Protein AF-A0A9E1KKZ5-F1 (afdb_monomer)

Secondary structure (DSSP, 8-state):
-EE---HHHHHHHHHHHHHHHHHHHHTTSHHHHHHHHHHHHSHHHHHHHHHHHHHHHHHHHHT-EEEEEPPPPTT---S---EEEEEEEHHHHHTTSGGG-----BPPTT-SS-B----PPPTT---

Radius of gyration: 24.32 Å; Cα contacts (8 Å, |Δi|>4): 104; chains: 1; bounding box: 56×44×64 Å

Mean predicted aligned error: 11.89 Å

Foldseek 3Di:
DAWDQDPVLVVLVVVVVVVVVVVVVQVVDPVSVVVVVVLCVDPVSVVVVVVVVVVSVLSNQQSGKDWDWDDDPPPDPDPDTHTDPDIGGNSCVVVVNPVVPDDQFPDDVPRPDTDHDDDDADPVRHD

Structure (mmCIF, N/CA/C/O backbone):
data_AF-A0A9E1KKZ5-F1
#
_entry.id   AF-A0A9E1KKZ5-F1
#
loop_
_atom_site.group_PDB
_atom_site.id
_atom_site.type_symbol
_atom_site.label_atom_id
_atom_site.label_alt_id
_atom_site.label_comp_id
_atom_site.label_asym_id
_atom_site.label_entity_id
_atom_site.label_seq_id
_atom_site.pdbx_PDB_ins_code
_atom_site.Cartn_x
_atom_site.Cartn_y
_atom_site.Cartn_z
_atom_site.occupancy
_atom_site.B_iso_or_equiv
_atom_site.auth_seq_id
_atom_site.auth_comp_id
_atom_site.auth_asym_id
_atom_site.auth_atom_id
_atom_site.pdbx_PDB_model_num
ATOM 1 N N . MET A 1 1 ? 1.881 -7.639 -19.833 1.00 75.19 1 MET A N 1
ATOM 2 C CA . MET A 1 1 ? 2.427 -7.307 -18.494 1.00 75.19 1 MET A CA 1
ATOM 3 C C . MET A 1 1 ? 2.748 -8.603 -17.771 1.00 75.19 1 MET A C 1
ATOM 5 O O . MET A 1 1 ? 1.965 -9.537 -17.897 1.00 75.19 1 MET A O 1
ATOM 9 N N . LYS A 1 2 ? 3.877 -8.686 -17.065 1.00 77.81 2 LYS A N 1
ATOM 10 C CA . LYS A 1 2 ? 4.255 -9.864 -16.267 1.00 77.81 2 LYS A CA 1
ATOM 11 C C . LYS A 1 2 ? 4.274 -9.475 -14.787 1.00 77.81 2 LYS A C 1
ATOM 13 O O . LYS A 1 2 ? 5.111 -8.641 -14.438 1.00 77.81 2 LYS A O 1
ATOM 18 N N . PRO A 1 3 ? 3.378 -10.007 -13.936 1.00 80.44 3 PRO A N 1
ATOM 19 C CA . PRO A 1 3 ? 3.425 -9.723 -12.507 1.00 80.44 3 PRO A CA 1
ATOM 20 C C . PRO A 1 3 ? 4.736 -10.257 -11.927 1.00 80.44 3 PRO A C 1
ATOM 22 O O . PRO A 1 3 ? 5.196 -11.343 -12.295 1.00 80.44 3 PRO A O 1
ATOM 25 N N . VAL A 1 4 ? 5.353 -9.475 -11.049 1.00 82.75 4 VAL A N 1
ATOM 26 C CA . VAL A 1 4 ? 6.574 -9.846 -10.335 1.00 82.75 4 VAL A CA 1
ATOM 27 C C . VAL A 1 4 ? 6.262 -9.733 -8.858 1.00 82.75 4 VAL A C 1
ATOM 29 O O . VAL A 1 4 ? 6.039 -8.641 -8.365 1.00 82.75 4 VAL A O 1
ATOM 32 N N . LEU A 1 5 ? 6.237 -10.859 -8.157 1.00 79.81 5 LEU A N 1
ATOM 33 C CA . LEU A 1 5 ? 6.139 -10.863 -6.702 1.00 79.81 5 LEU A CA 1
ATOM 34 C C . LEU A 1 5 ? 7.548 -10.767 -6.127 1.00 79.81 5 LEU A C 1
ATOM 36 O O . LEU A 1 5 ? 8.343 -11.699 -6.288 1.00 79.81 5 LEU A O 1
ATOM 40 N N . LEU A 1 6 ? 7.865 -9.648 -5.478 1.00 85.12 6 LEU A N 1
ATOM 41 C CA . LEU A 1 6 ? 9.069 -9.554 -4.662 1.00 85.12 6 LEU A CA 1
ATOM 42 C C . LEU A 1 6 ? 8.807 -10.225 -3.309 1.00 85.12 6 LEU A C 1
ATOM 44 O O . LEU A 1 6 ? 7.678 -10.291 -2.820 1.00 85.12 6 LEU A O 1
ATOM 48 N N . TRP A 1 7 ? 9.868 -10.717 -2.671 1.00 85.38 7 TRP A N 1
ATOM 49 C CA . TRP A 1 7 ? 9.761 -11.310 -1.335 1.00 85.38 7 TRP A CA 1
ATOM 50 C C . TRP A 1 7 ? 9.248 -10.311 -0.291 1.00 85.38 7 TRP A C 1
ATOM 52 O O . TRP A 1 7 ? 8.494 -10.699 0.598 1.00 85.38 7 TRP A O 1
ATOM 62 N N . SER A 1 8 ? 9.612 -9.031 -0.421 1.00 84.75 8 SER A N 1
ATOM 63 C CA . SER A 1 8 ? 9.080 -7.941 0.406 1.00 84.75 8 SER A CA 1
ATOM 64 C C . SER A 1 8 ? 7.557 -7.867 0.337 1.00 84.75 8 SER A C 1
ATOM 66 O O . SER A 1 8 ? 6.894 -7.782 1.369 1.00 84.75 8 SER A O 1
ATOM 68 N N . ASP A 1 9 ? 7.006 -7.975 -0.871 1.00 87.69 9 ASP A N 1
ATOM 69 C CA . ASP A 1 9 ? 5.573 -7.851 -1.125 1.00 87.69 9 ASP A CA 1
ATOM 70 C C . ASP A 1 9 ? 4.834 -9.030 -0.489 1.00 87.69 9 ASP A C 1
ATOM 72 O O . ASP A 1 9 ? 3.851 -8.852 0.230 1.00 87.69 9 ASP A O 1
ATOM 76 N N . ALA A 1 10 ? 5.359 -10.246 -0.680 1.00 87.50 10 ALA A N 1
ATOM 77 C CA . ALA A 1 10 ? 4.789 -11.463 -0.108 1.00 87.50 10 ALA A CA 1
ATOM 78 C C . ALA A 1 10 ? 4.687 -11.399 1.427 1.00 87.50 10 ALA A C 1
ATOM 80 O O . ALA A 1 10 ? 3.685 -11.841 1.992 1.00 87.50 10 ALA A O 1
ATOM 81 N N . LEU A 1 11 ? 5.682 -10.813 2.103 1.00 89.75 11 LEU A N 1
ATOM 82 C CA . LEU A 1 11 ? 5.662 -10.623 3.557 1.00 89.75 11 LEU A CA 1
ATOM 83 C C . LEU A 1 11 ? 4.569 -9.641 3.999 1.00 89.75 11 LEU A C 1
ATOM 85 O O . LEU A 1 11 ? 3.888 -9.901 4.992 1.00 89.75 11 LEU A O 1
ATOM 89 N N . ILE A 1 12 ? 4.358 -8.550 3.257 1.00 89.88 12 ILE A N 1
ATOM 90 C CA . ILE A 1 12 ? 3.292 -7.577 3.549 1.00 89.88 12 ILE A CA 1
ATOM 91 C C . ILE A 1 12 ? 1.917 -8.227 3.365 1.00 89.88 12 ILE A C 1
ATOM 93 O O . ILE A 1 12 ? 1.066 -8.131 4.253 1.00 89.88 12 ILE A O 1
ATOM 97 N N . PHE A 1 13 ? 1.704 -8.946 2.260 1.00 90.25 13 PHE A N 1
ATOM 98 C CA . PHE A 1 13 ? 0.453 -9.673 2.032 1.00 90.25 13 PHE A CA 1
ATOM 99 C C . PHE A 1 13 ? 0.209 -10.742 3.103 1.00 90.25 13 PHE A C 1
ATOM 101 O O . PHE A 1 13 ? -0.912 -10.858 3.604 1.00 90.25 13 PHE A O 1
ATOM 108 N N . MET A 1 14 ? 1.248 -11.482 3.504 1.00 93.31 14 MET A N 1
ATOM 109 C CA . MET A 1 14 ? 1.160 -12.453 4.597 1.00 93.31 14 MET A CA 1
ATOM 110 C C . MET A 1 14 ? 0.772 -11.777 5.916 1.00 93.31 14 MET A C 1
ATOM 112 O O . MET A 1 14 ? -0.111 -12.277 6.611 1.00 93.31 14 MET A O 1
ATOM 116 N N . LEU A 1 15 ? 1.388 -10.641 6.257 1.00 92.12 15 LEU A N 1
ATOM 117 C CA . LEU A 1 15 ? 1.071 -9.887 7.470 1.00 92.12 15 LEU A CA 1
ATOM 118 C C . LEU A 1 15 ? -0.396 -9.445 7.478 1.00 92.12 15 LEU A C 1
ATOM 120 O O . LEU A 1 15 ? -1.101 -9.667 8.462 1.00 92.12 15 LEU A O 1
ATOM 124 N N . VAL A 1 16 ? -0.876 -8.864 6.377 1.00 93.56 16 VAL A N 1
ATOM 125 C CA . VAL A 1 16 ? -2.273 -8.424 6.258 1.00 93.56 16 VAL A CA 1
ATOM 126 C C . VAL A 1 16 ? -3.231 -9.611 6.360 1.00 93.56 16 VAL A C 1
ATOM 128 O O . VAL A 1 16 ? -4.214 -9.538 7.098 1.00 93.56 16 VAL A O 1
ATOM 131 N N . LEU A 1 17 ? -2.928 -10.729 5.698 1.00 95.31 17 LEU A N 1
ATOM 132 C CA . LEU A 1 17 ? -3.727 -11.950 5.799 1.00 95.31 17 LEU A CA 1
ATOM 133 C C . LEU A 1 17 ? -3.764 -12.486 7.238 1.00 95.31 17 LEU A C 1
ATOM 135 O O . LEU A 1 17 ? -4.835 -12.828 7.740 1.00 95.31 17 LEU A O 1
ATOM 139 N N . ALA A 1 18 ? -2.618 -12.519 7.920 1.00 94.81 18 ALA A N 1
ATOM 140 C CA . ALA A 1 18 ? -2.522 -12.948 9.310 1.00 94.81 18 ALA A CA 1
ATOM 141 C C . ALA A 1 18 ? -3.351 -12.048 10.237 1.00 94.81 18 ALA A C 1
ATOM 143 O O . ALA A 1 18 ? -4.070 -12.562 11.096 1.00 94.81 18 ALA A O 1
ATOM 144 N N . LEU A 1 19 ? -3.323 -10.727 10.027 1.00 92.12 19 LEU A N 1
ATOM 145 C CA . LEU A 1 19 ? -4.165 -9.781 10.761 1.00 92.12 19 LEU A CA 1
ATOM 146 C C . LEU A 1 19 ? -5.654 -10.046 10.510 1.00 92.12 19 LEU A C 1
ATOM 148 O O . LEU A 1 19 ? -6.420 -10.131 11.468 1.00 92.12 19 LEU A O 1
ATOM 152 N N . ILE A 1 20 ? -6.072 -10.242 9.256 1.00 93.19 20 ILE A N 1
ATOM 153 C CA . ILE A 1 20 ? -7.472 -10.552 8.919 1.00 93.19 20 ILE A CA 1
ATOM 154 C C . ILE A 1 20 ? -7.930 -11.828 9.632 1.00 93.19 20 ILE A C 1
ATOM 156 O O . ILE A 1 20 ? -8.983 -11.827 10.270 1.00 93.19 20 ILE A O 1
ATOM 160 N N . VAL A 1 21 ? -7.137 -12.902 9.572 1.00 94.12 21 VAL A N 1
ATOM 161 C CA . VAL A 1 21 ? -7.448 -14.172 10.249 1.00 94.12 21 VAL A CA 1
ATOM 162 C C . VAL A 1 21 ? -7.498 -13.990 11.766 1.00 94.12 21 VAL A C 1
ATOM 164 O O . VAL A 1 21 ? -8.403 -14.512 12.419 1.00 94.12 21 VAL A O 1
ATOM 167 N N . PHE A 1 22 ? -6.563 -13.228 12.333 1.00 89.12 22 PHE A N 1
ATOM 168 C CA . PHE A 1 22 ? -6.534 -12.921 13.758 1.00 89.12 22 PHE A CA 1
ATOM 169 C C . PHE A 1 22 ? -7.817 -12.207 14.201 1.00 89.12 22 PHE A C 1
ATOM 171 O O . PHE A 1 22 ? -8.489 -12.678 15.119 1.00 89.12 22 PHE A O 1
ATOM 178 N N . PHE A 1 23 ? -8.225 -11.143 13.503 1.00 86.31 23 PHE A N 1
ATOM 179 C CA . PHE A 1 23 ? -9.473 -10.427 13.791 1.00 86.31 23 PHE A CA 1
ATOM 180 C C . PHE A 1 23 ? -10.721 -11.288 13.555 1.00 86.31 23 PHE A C 1
ATOM 182 O O . PHE A 1 23 ? -11.682 -11.205 14.322 1.00 86.31 23 PHE A O 1
ATOM 189 N N . TYR A 1 24 ? -10.702 -12.150 12.536 1.00 89.31 24 TYR A N 1
ATOM 190 C CA . TYR A 1 24 ? -11.783 -13.093 12.245 1.00 89.31 24 TYR A CA 1
ATOM 191 C C . TYR A 1 24 ? -11.973 -14.139 13.350 1.00 89.31 24 TYR A C 1
ATOM 193 O O . TYR A 1 24 ? -13.099 -14.569 13.591 1.00 89.31 24 TYR A O 1
ATOM 201 N N . LYS A 1 25 ? -10.900 -14.544 14.033 1.00 88.25 25 LYS A N 1
ATOM 202 C CA . LYS A 1 25 ? -11.006 -15.400 15.220 1.00 88.25 25 LYS A CA 1
ATOM 203 C C . LYS A 1 25 ? -11.435 -14.608 16.452 1.00 88.25 25 LYS A C 1
ATOM 205 O O . LYS A 1 25 ? -12.270 -15.067 17.220 1.00 88.25 25 LYS A O 1
ATOM 210 N N . LEU A 1 26 ? -10.920 -13.389 16.618 1.00 83.81 26 LEU A N 1
ATOM 211 C CA . LEU A 1 26 ? -11.215 -12.552 17.785 1.00 83.81 26 LEU A CA 1
ATOM 212 C C . LEU A 1 26 ? -12.699 -12.176 17.912 1.00 83.81 26 LEU A C 1
ATOM 214 O O . LEU A 1 26 ? -13.189 -12.002 19.024 1.00 83.81 26 LEU A O 1
ATOM 218 N N . ARG A 1 27 ? -13.414 -12.063 16.787 1.00 81.31 27 ARG A N 1
ATOM 219 C CA . ARG A 1 27 ? -14.858 -11.758 16.750 1.00 81.31 27 ARG A CA 1
ATOM 220 C C . ARG A 1 27 ? -15.765 -12.888 17.255 1.00 81.31 27 ARG A C 1
ATOM 222 O O . ARG A 1 27 ? -16.945 -12.625 17.463 1.00 81.31 27 ARG A O 1
ATOM 229 N N . GLU A 1 28 ? -15.263 -14.114 17.410 1.00 84.06 28 GLU A N 1
ATOM 230 C CA . GLU A 1 28 ? -16.051 -15.231 17.958 1.00 84.06 28 GLU A CA 1
ATOM 231 C C . GLU A 1 28 ? -16.244 -15.101 19.478 1.00 84.06 28 GLU A C 1
ATOM 233 O O . GLU A 1 28 ? -17.211 -15.627 20.023 1.00 84.06 28 GLU A O 1
ATOM 238 N N . ASP A 1 29 ? -15.369 -14.350 20.156 1.00 85.62 29 ASP A N 1
ATOM 239 C CA . ASP A 1 29 ? -15.440 -14.118 21.596 1.00 85.62 29 ASP A CA 1
ATOM 240 C C . ASP A 1 29 ? -16.341 -12.9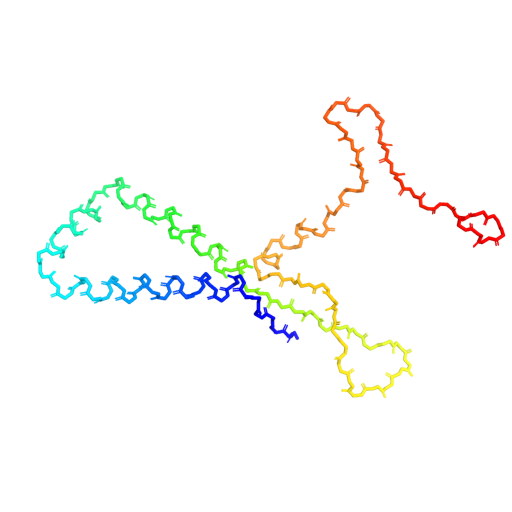02 21.925 1.00 85.62 29 ASP A C 1
ATOM 242 O O . ASP A 1 29 ? -16.026 -11.765 21.535 1.00 85.62 29 ASP A O 1
ATOM 246 N N . PRO A 1 30 ? -17.455 -13.095 22.661 1.00 82.88 30 PRO A N 1
ATOM 247 C CA . PRO A 1 30 ? -18.386 -12.022 23.001 1.00 82.88 30 PRO A CA 1
ATOM 248 C C . PRO A 1 30 ? -17.754 -10.908 23.853 1.00 82.88 30 PRO A C 1
ATOM 250 O O . PRO A 1 30 ? -18.113 -9.743 23.667 1.00 82.88 30 PRO A O 1
ATOM 253 N N . LEU A 1 31 ? -16.779 -11.217 24.719 1.00 81.94 3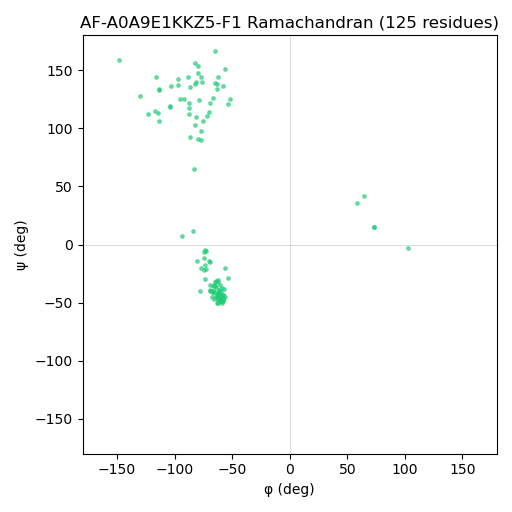1 LEU A N 1
ATOM 254 C CA . LEU A 1 31 ? -16.108 -10.211 25.554 1.00 81.94 31 LEU A CA 1
ATOM 255 C C . LEU A 1 31 ? -15.224 -9.284 24.709 1.00 81.94 31 LEU A C 1
ATOM 257 O O . LEU A 1 31 ? -15.174 -8.069 24.921 1.00 81.94 31 LEU A O 1
ATOM 261 N N . ASN A 1 32 ? -14.533 -9.850 23.719 1.00 81.56 32 ASN A N 1
ATOM 262 C CA . ASN A 1 32 ? -13.715 -9.067 22.799 1.00 81.56 32 ASN A CA 1
ATOM 263 C C . ASN A 1 32 ? -14.595 -8.186 21.916 1.00 81.56 32 ASN A C 1
ATOM 265 O O . ASN A 1 32 ? -14.270 -7.018 21.700 1.00 81.56 32 ASN A O 1
ATOM 269 N N . ARG A 1 33 ? -15.738 -8.701 21.457 1.00 81.56 33 ARG A N 1
ATOM 270 C CA . ARG A 1 33 ? -16.675 -7.925 20.642 1.00 81.56 33 ARG A CA 1
ATOM 271 C C . ARG A 1 33 ? -17.154 -6.656 21.349 1.00 81.56 33 ARG A C 1
ATOM 273 O O . ARG A 1 33 ? -17.166 -5.607 20.710 1.00 81.56 33 ARG A O 1
ATOM 280 N N . GLU A 1 34 ? -17.497 -6.715 22.635 1.00 83.19 34 GLU A N 1
ATOM 281 C CA . GLU A 1 34 ? -17.898 -5.519 23.396 1.00 83.19 34 GLU A CA 1
ATOM 282 C C . GLU A 1 34 ? -16.772 -4.481 23.493 1.00 83.19 34 GLU A C 1
ATOM 284 O O . GLU A 1 34 ? -16.999 -3.292 23.259 1.00 83.19 34 GLU A O 1
ATOM 289 N N . ARG A 1 35 ? -15.537 -4.921 23.763 1.00 83.75 35 ARG A N 1
ATOM 290 C CA . ARG A 1 35 ? -14.366 -4.029 23.841 1.00 83.75 35 ARG A CA 1
ATOM 291 C C . ARG A 1 35 ? -14.064 -3.357 22.502 1.00 83.75 35 ARG A C 1
ATOM 293 O O . ARG A 1 35 ? -13.846 -2.150 22.449 1.00 83.75 35 ARG A O 1
ATOM 300 N N . TRP A 1 36 ? -14.088 -4.115 21.409 1.00 81.94 36 TRP A N 1
ATOM 301 C CA . TRP A 1 36 ? -13.864 -3.569 20.069 1.00 81.94 36 TRP A CA 1
ATOM 302 C C . TRP A 1 36 ? -15.018 -2.674 19.611 1.00 81.94 36 TRP A C 1
ATOM 304 O O . TRP A 1 36 ?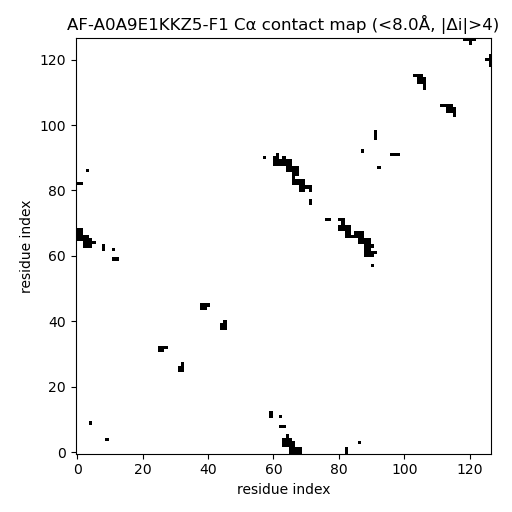 -14.770 -1.645 18.983 1.00 81.94 36 TRP A O 1
ATOM 314 N N . ALA A 1 37 ? -16.263 -2.992 19.981 1.00 82.69 37 ALA A N 1
ATOM 315 C CA . ALA A 1 37 ? -17.407 -2.124 19.716 1.00 82.69 37 ALA A CA 1
ATOM 316 C C . ALA A 1 37 ? -17.230 -0.741 20.361 1.00 82.69 37 ALA A C 1
ATOM 318 O O .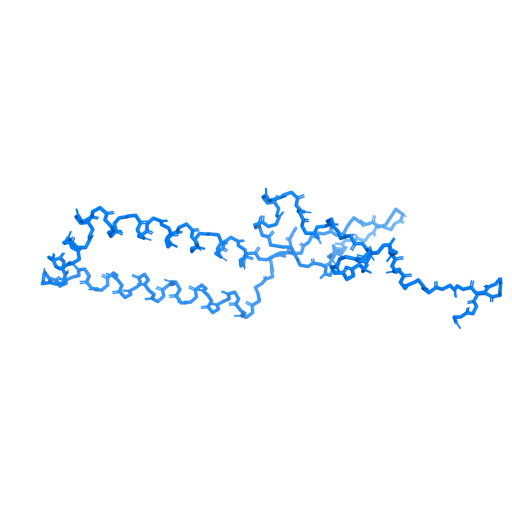 ALA A 1 37 ? -17.541 0.260 19.723 1.00 82.69 37 ALA A O 1
ATOM 319 N N . GLN A 1 38 ? -16.653 -0.657 21.564 1.00 81.81 38 GLN A N 1
ATOM 320 C CA . GLN A 1 38 ? -16.321 0.629 22.187 1.00 81.81 38 GLN A CA 1
ATOM 321 C C . GLN A 1 38 ? -15.273 1.409 21.377 1.00 81.81 38 GLN A C 1
ATOM 323 O O . GLN A 1 38 ? -15.463 2.602 21.127 1.00 81.81 38 GLN A O 1
ATOM 328 N N . VAL A 1 39 ? -14.216 0.747 20.892 1.00 82.06 39 VAL A N 1
ATOM 329 C CA . VAL A 1 39 ? -13.178 1.384 20.057 1.00 82.06 39 VAL A CA 1
ATOM 330 C C . VAL A 1 39 ? -13.782 1.964 18.775 1.00 82.06 39 VAL A C 1
ATOM 332 O O . VAL A 1 39 ? -13.572 3.145 18.484 1.00 82.06 39 VAL A O 1
ATOM 335 N N . PHE A 1 40 ? -14.594 1.176 18.062 1.00 83.75 40 PHE A N 1
ATOM 336 C CA . PHE A 1 40 ? -15.283 1.616 16.842 1.00 83.75 40 PHE A CA 1
ATOM 337 C C . PHE A 1 40 ? -16.458 2.576 17.101 1.00 83.75 40 PHE A C 1
ATOM 339 O O . PHE A 1 40 ? -16.878 3.283 16.191 1.00 83.75 40 PHE A O 1
ATOM 346 N N . SER A 1 41 ? -16.978 2.658 18.329 1.00 86.31 41 SER A N 1
ATOM 347 C CA . SER A 1 41 ? -17.999 3.653 18.700 1.00 86.31 41 SER A CA 1
ATOM 348 C C . SER A 1 41 ? -17.416 5.051 18.923 1.00 86.31 41 SER A C 1
ATOM 350 O O . SER A 1 41 ? -18.134 6.051 18.872 1.00 86.31 41 SER A O 1
ATOM 352 N N . SER A 1 42 ? -16.105 5.141 19.167 1.00 91.88 42 SER A N 1
ATOM 353 C CA . SER A 1 42 ? -15.430 6.410 19.413 1.00 91.88 42 SER A CA 1
ATOM 354 C C . SER A 1 42 ? -15.079 7.128 18.104 1.00 91.88 42 SER A C 1
ATOM 356 O O . SER A 1 42 ? -14.571 6.528 17.155 1.00 91.88 42 SER A O 1
ATOM 358 N N . ARG A 1 43 ? -15.280 8.454 18.064 1.00 91.69 43 ARG A N 1
ATOM 359 C CA . ARG A 1 43 ? -14.880 9.279 16.907 1.00 91.69 43 ARG A CA 1
ATOM 360 C C . ARG A 1 43 ? -13.382 9.167 16.623 1.00 91.69 43 ARG A C 1
ATOM 362 O O . ARG A 1 43 ? -12.992 9.029 15.471 1.00 91.69 43 ARG A O 1
ATOM 369 N N . LEU A 1 44 ? -12.556 9.202 17.672 1.00 93.12 44 LEU A N 1
ATOM 370 C CA . LEU A 1 44 ? -11.102 9.111 17.542 1.00 93.12 44 LEU A CA 1
ATOM 371 C C . LEU A 1 44 ? -10.671 7.759 16.956 1.00 93.12 44 LEU A C 1
ATOM 373 O O . LEU A 1 44 ? -9.849 7.732 16.043 1.00 93.12 44 LEU A O 1
ATOM 377 N N . GLY A 1 45 ? -11.265 6.658 17.430 1.00 90.69 45 GLY A N 1
ATOM 378 C CA . GLY A 1 45 ? -10.994 5.317 16.914 1.00 90.69 45 GLY A CA 1
ATOM 379 C C . GLY A 1 45 ? -11.355 5.183 15.437 1.00 90.69 45 GLY A C 1
ATOM 380 O O . GLY A 1 45 ? -10.548 4.681 14.660 1.00 90.69 45 GLY A O 1
ATOM 381 N N . MET A 1 46 ? -12.508 5.715 15.023 1.00 93.69 46 MET A N 1
ATOM 382 C CA . MET A 1 46 ? -12.929 5.695 13.616 1.00 93.69 46 MET A CA 1
ATOM 383 C C . MET A 1 46 ? -12.028 6.536 12.705 1.00 93.69 46 MET A C 1
ATOM 385 O O . MET A 1 46 ? -11.699 6.097 11.601 1.00 93.69 46 MET A O 1
ATOM 389 N N . VAL A 1 47 ? -11.590 7.715 13.158 1.00 95.38 47 VAL A N 1
ATOM 390 C CA . VAL A 1 47 ? -10.642 8.549 12.400 1.00 95.38 47 VAL A CA 1
ATOM 391 C C . VAL A 1 47 ? -9.309 7.820 12.233 1.00 95.38 47 VAL A C 1
ATOM 393 O O . VAL A 1 47 ? -8.83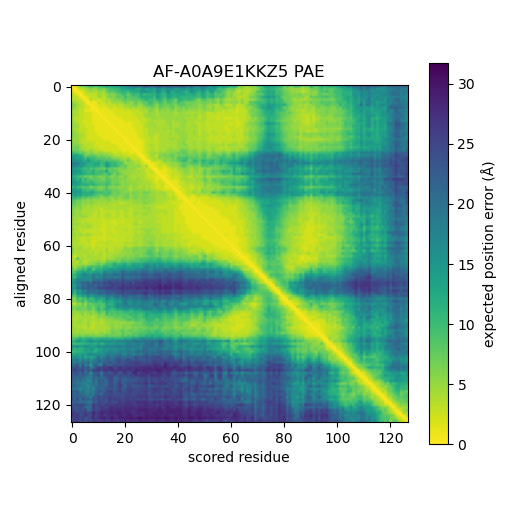3 7.675 11.109 1.00 95.38 47 VAL A O 1
ATOM 396 N N . ALA A 1 48 ? -8.738 7.300 13.323 1.00 94.31 48 ALA A N 1
ATOM 397 C CA . ALA A 1 48 ? -7.478 6.561 13.276 1.00 94.31 48 ALA A CA 1
ATOM 398 C C . ALA A 1 48 ? -7.581 5.317 12.380 1.00 94.31 48 ALA A C 1
ATOM 400 O O . ALA A 1 48 ? -6.718 5.094 11.533 1.00 94.31 48 ALA A O 1
ATOM 401 N N . PHE A 1 49 ? -8.665 4.548 12.511 1.00 91.44 49 PHE A N 1
ATOM 402 C CA . PHE A 1 49 ? -8.925 3.377 11.677 1.00 91.44 49 PHE A CA 1
ATOM 403 C C . PHE A 1 49 ? -8.989 3.732 10.189 1.00 91.44 49 PHE A C 1
ATOM 405 O O . PHE A 1 49 ? -8.371 3.055 9.374 1.00 91.44 49 PHE A O 1
ATOM 412 N N . THR A 1 50 ? -9.676 4.820 9.836 1.00 94.38 50 THR A N 1
ATOM 413 C CA . THR A 1 50 ? -9.784 5.282 8.442 1.00 94.38 50 THR A CA 1
ATOM 414 C C . THR A 1 50 ? -8.417 5.650 7.868 1.00 94.38 50 THR A C 1
ATOM 416 O O . THR A 1 50 ? -8.091 5.261 6.745 1.00 94.38 50 THR A O 1
ATOM 419 N N . VAL A 1 51 ? -7.591 6.358 8.646 1.00 96.06 51 VAL A N 1
ATOM 420 C CA . VAL A 1 51 ? -6.226 6.721 8.239 1.00 96.06 51 VAL A CA 1
ATOM 421 C C . VAL A 1 51 ? -5.386 5.463 8.032 1.00 96.06 51 VAL A C 1
ATOM 423 O O . VAL A 1 51 ? -4.808 5.292 6.961 1.00 96.06 51 VAL A O 1
ATOM 426 N N . ILE A 1 52 ? -5.375 4.545 9.003 1.00 94.12 52 ILE A N 1
ATOM 427 C CA . ILE A 1 52 ? -4.627 3.283 8.910 1.00 94.12 52 ILE A CA 1
ATOM 428 C C . ILE A 1 52 ? -5.075 2.477 7.688 1.00 94.12 52 ILE A C 1
ATOM 430 O O . ILE A 1 52 ? -4.233 2.028 6.915 1.00 94.12 52 ILE A O 1
ATOM 434 N N . LEU A 1 53 ? -6.384 2.331 7.475 1.00 93.31 53 LEU A N 1
ATOM 435 C CA . LEU A 1 53 ? -6.928 1.588 6.341 1.00 93.31 53 LEU A 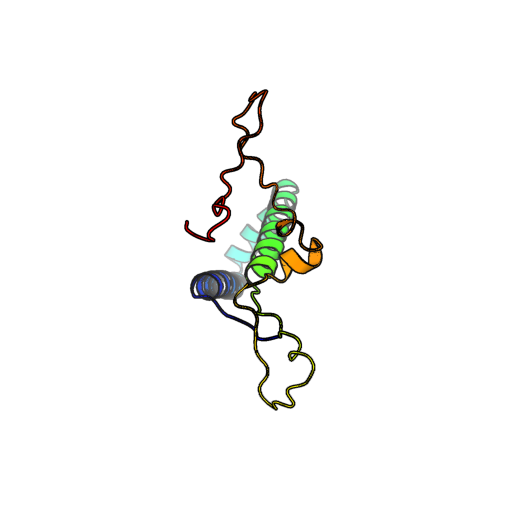CA 1
ATOM 436 C C . LEU A 1 53 ? -6.514 2.214 5.003 1.00 93.31 53 LEU A C 1
ATOM 438 O O . LEU A 1 53 ? -6.171 1.491 4.070 1.00 93.31 53 LEU A O 1
ATOM 442 N N . THR A 1 54 ? -6.484 3.545 4.928 1.00 95.44 54 THR A N 1
ATOM 443 C CA . THR A 1 54 ? -6.004 4.273 3.745 1.00 95.44 54 THR A CA 1
ATOM 444 C C . THR A 1 54 ? -4.528 3.976 3.477 1.00 95.44 54 THR A C 1
ATOM 446 O O . THR A 1 54 ? -4.175 3.624 2.352 1.00 95.44 54 THR A O 1
ATOM 449 N N . TYR A 1 55 ? -3.671 4.040 4.502 1.00 94.12 55 TYR A N 1
ATOM 450 C CA . TYR A 1 55 ? -2.247 3.708 4.367 1.00 94.12 55 TYR A CA 1
ATOM 451 C C . TYR A 1 55 ? -2.022 2.251 3.962 1.00 94.12 55 TYR A C 1
ATOM 453 O O . TYR A 1 55 ? -1.204 1.988 3.085 1.00 94.12 55 TYR A O 1
ATOM 461 N N . VAL A 1 56 ? -2.763 1.310 4.554 1.00 93.12 56 VAL A N 1
ATOM 462 C CA . VAL A 1 56 ? -2.701 -0.109 4.174 1.00 93.12 56 VAL A CA 1
ATOM 463 C C . VAL A 1 56 ? -3.123 -0.287 2.717 1.00 93.12 56 VAL A C 1
ATOM 465 O O . VAL A 1 56 ? -2.445 -0.991 1.977 1.00 93.12 56 VAL A O 1
ATOM 468 N N . GLY A 1 57 ? -4.191 0.383 2.277 1.00 93.06 57 GLY A N 1
ATOM 469 C CA . GLY A 1 57 ? -4.626 0.360 0.881 1.00 93.06 57 GLY A CA 1
ATOM 470 C C . GLY A 1 57 ? -3.539 0.849 -0.076 1.00 93.06 57 GLY A C 1
ATOM 471 O O . GLY A 1 57 ? -3.226 0.159 -1.043 1.00 93.06 57 GLY A O 1
ATOM 472 N N . ILE A 1 58 ? -2.912 1.990 0.225 1.00 91.94 58 ILE A N 1
ATOM 473 C CA . ILE A 1 58 ? -1.800 2.527 -0.574 1.00 91.94 58 ILE A CA 1
ATOM 474 C C . ILE A 1 58 ? -0.623 1.543 -0.592 1.00 91.94 58 ILE A C 1
ATOM 476 O O . ILE A 1 58 ? -0.129 1.217 -1.665 1.00 91.94 58 ILE A O 1
ATOM 480 N N . ALA A 1 59 ? -0.217 1.015 0.566 1.00 89.62 59 ALA A N 1
ATOM 481 C CA . ALA A 1 59 ? 0.900 0.076 0.671 1.00 89.62 59 ALA A CA 1
ATOM 482 C C . ALA A 1 59 ? 0.655 -1.226 -0.110 1.00 89.62 59 ALA A C 1
ATOM 484 O O . ALA A 1 59 ? 1.568 -1.746 -0.750 1.00 89.62 59 ALA A O 1
ATOM 485 N N . LEU A 1 60 ? -0.577 -1.745 -0.093 1.00 90.44 60 LEU A N 1
ATOM 486 C CA . LEU A 1 60 ? -0.958 -2.927 -0.867 1.00 90.44 60 LEU A CA 1
ATOM 487 C C . LEU A 1 60 ? -0.929 -2.656 -2.374 1.00 90.44 60 LEU A C 1
ATOM 489 O O . LEU A 1 60 ? -0.442 -3.498 -3.122 1.00 90.44 60 LEU A O 1
ATOM 493 N N . LEU A 1 61 ? -1.414 -1.493 -2.822 1.00 89.62 61 LEU A N 1
ATOM 494 C CA . LEU A 1 61 ? -1.345 -1.096 -4.233 1.00 89.62 61 LEU A CA 1
ATOM 495 C C . LEU A 1 61 ? 0.099 -0.868 -4.696 1.00 89.62 61 LEU A C 1
ATOM 497 O O . LEU A 1 61 ? 0.433 -1.183 -5.837 1.00 89.62 61 LEU A O 1
ATOM 501 N N . ASP A 1 62 ? 0.954 -0.345 -3.822 1.00 86.56 62 ASP A N 1
ATOM 502 C CA . ASP A 1 62 ? 2.368 -0.128 -4.120 1.00 86.56 62 ASP A CA 1
ATOM 503 C C . ASP A 1 62 ? 3.169 -1.439 -4.142 1.00 86.56 62 ASP A C 1
ATOM 505 O O . ASP A 1 62 ? 4.081 -1.607 -4.940 1.00 86.56 62 ASP A O 1
ATOM 509 N N . SER A 1 63 ? 2.752 -2.437 -3.361 1.00 88.56 63 SER A N 1
ATOM 510 C CA . SER A 1 63 ? 3.360 -3.775 -3.361 1.00 88.56 63 SER A CA 1
ATOM 511 C C . SER A 1 63 ? 2.982 -4.622 -4.592 1.00 88.56 63 SER A C 1
ATOM 513 O O . SER A 1 63 ? 3.495 -5.727 -4.769 1.00 88.56 63 SER A O 1
ATOM 515 N N . LEU A 1 64 ? 2.070 -4.150 -5.454 1.00 86.62 64 LEU A N 1
ATOM 516 C CA . LEU A 1 64 ? 1.690 -4.835 -6.693 1.00 86.62 64 LEU A CA 1
ATOM 517 C C . LEU A 1 64 ? 2.621 -4.445 -7.839 1.00 86.62 64 LEU A C 1
ATOM 519 O O . LEU A 1 64 ? 2.366 -3.492 -8.574 1.00 86.62 64 LEU A O 1
ATOM 523 N N . HIS A 1 65 ? 3.674 -5.233 -8.018 1.00 88.19 65 HIS A N 1
ATOM 524 C CA . HIS A 1 65 ? 4.706 -4.994 -9.016 1.00 88.19 65 HIS A CA 1
ATOM 525 C C . HIS A 1 65 ? 4.497 -5.789 -10.313 1.00 88.19 65 HIS A C 1
ATOM 527 O O . HIS A 1 65 ? 4.106 -6.961 -10.320 1.00 88.19 65 HIS A O 1
ATOM 533 N N . PHE A 1 66 ? 4.813 -5.170 -11.450 1.00 85.62 66 PHE A N 1
ATOM 534 C CA . PHE A 1 66 ? 4.810 -5.833 -12.753 1.00 85.62 66 PHE A CA 1
ATOM 535 C C . PHE A 1 66 ? 5.858 -5.258 -13.707 1.00 85.62 66 PHE A C 1
ATOM 537 O O . PHE A 1 66 ? 6.317 -4.126 -13.568 1.00 85.62 66 PHE A O 1
ATOM 544 N N . ARG A 1 67 ? 6.224 -6.055 -14.715 1.00 83.50 67 ARG A N 1
ATOM 545 C CA . ARG A 1 67 ? 7.077 -5.647 -15.840 1.00 83.50 67 ARG A CA 1
ATOM 546 C C . ARG A 1 67 ? 6.235 -5.417 -17.089 1.00 83.50 67 ARG A C 1
ATOM 548 O O . ARG A 1 67 ? 5.336 -6.212 -17.411 1.00 83.50 67 ARG A O 1
ATOM 555 N N . ARG A 1 68 ? 6.523 -4.330 -17.802 1.00 80.12 68 ARG A N 1
ATOM 556 C CA . ARG A 1 68 ? 5.902 -4.018 -19.097 1.00 80.12 68 ARG A CA 1
ATOM 557 C C . ARG A 1 68 ? 6.578 -4.831 -20.203 1.00 80.12 68 ARG A C 1
ATOM 559 O O . ARG A 1 68 ? 7.745 -5.188 -20.079 1.00 80.12 68 ARG A O 1
ATOM 566 N N . ALA A 1 69 ? 5.809 -5.201 -21.224 1.00 78.38 69 ALA A N 1
ATOM 567 C CA . ALA A 1 69 ? 6.374 -5.830 -22.413 1.00 78.38 69 ALA A CA 1
ATOM 568 C C . ALA A 1 69 ? 7.052 -4.741 -23.254 1.00 78.38 69 ALA A C 1
ATOM 570 O O . ALA A 1 69 ? 6.536 -3.626 -23.318 1.00 78.38 69 ALA A O 1
ATOM 571 N N . LEU A 1 70 ? 8.205 -5.060 -23.827 1.00 74.31 70 LEU A N 1
ATOM 572 C CA . LEU A 1 70 ? 8.873 -4.232 -24.819 1.00 74.31 70 LEU A CA 1
ATOM 573 C C . LEU A 1 70 ? 8.228 -4.505 -26.176 1.00 74.31 70 LEU A C 1
ATOM 575 O O . LEU A 1 70 ? 7.938 -5.659 -26.499 1.00 74.31 70 LEU A O 1
ATOM 579 N N . ASP A 1 71 ? 8.030 -3.449 -26.960 1.00 70.75 71 ASP A N 1
ATOM 580 C CA . ASP A 1 71 ? 7.650 -3.605 -28.358 1.00 70.75 71 ASP A CA 1
ATOM 581 C C . ASP A 1 71 ? 8.792 -4.295 -29.113 1.00 70.75 71 ASP A C 1
ATOM 583 O O . ASP A 1 71 ? 9.975 -4.031 -28.869 1.00 70.75 71 ASP A O 1
ATOM 587 N N . ALA A 1 72 ? 8.439 -5.219 -30.009 1.00 65.50 72 ALA A N 1
ATOM 588 C CA . ALA A 1 72 ? 9.426 -5.893 -30.837 1.00 65.50 72 ALA A CA 1
ATOM 589 C C . ALA A 1 72 ? 10.125 -4.856 -31.739 1.00 65.50 72 ALA A C 1
ATOM 591 O O . ALA A 1 72 ? 9.441 -4.023 -32.340 1.00 65.50 72 ALA A O 1
ATOM 592 N N . PRO A 1 73 ? 11.465 -4.873 -31.847 1.00 65.94 73 PRO A N 1
ATOM 593 C CA . PRO A 1 73 ? 12.177 -3.967 -32.741 1.00 65.94 73 PRO A CA 1
ATOM 594 C C . PRO A 1 73 ? 11.694 -4.137 -34.189 1.00 65.94 73 PRO A C 1
ATOM 596 O O . PRO A 1 73 ? 11.508 -5.261 -34.664 1.00 65.94 73 PRO A O 1
ATOM 599 N N . GLU A 1 74 ? 11.491 -3.014 -34.886 1.00 59.06 74 GLU A N 1
ATOM 600 C CA . GLU A 1 74 ? 11.001 -3.000 -36.268 1.00 59.06 74 GLU A CA 1
ATOM 601 C C . GLU A 1 74 ? 11.875 -3.895 -37.165 1.00 59.06 74 GLU A C 1
ATOM 603 O O . GLU A 1 74 ? 13.084 -3.696 -37.283 1.00 59.06 74 GLU A O 1
ATOM 608 N N . GLY A 1 75 ? 11.258 -4.903 -37.791 1.00 64.12 75 GLY A N 1
ATOM 609 C CA . GLY A 1 75 ? 11.919 -5.808 -38.739 1.00 64.12 75 GLY A CA 1
ATOM 610 C C . GLY A 1 75 ? 12.284 -7.199 -38.208 1.00 64.12 75 GLY A C 1
ATOM 611 O O . GLY A 1 75 ? 12.741 -8.024 -39.000 1.00 64.12 75 GLY A O 1
ATOM 612 N N . ILE A 1 76 ? 12.046 -7.507 -36.927 1.00 61.22 76 ILE A N 1
ATOM 613 C CA . ILE A 1 76 ? 12.261 -8.854 -36.372 1.00 61.22 76 ILE A CA 1
ATOM 614 C C . ILE A 1 76 ? 10.913 -9.471 -35.970 1.00 61.22 76 ILE A C 1
ATOM 616 O O . ILE A 1 76 ? 10.309 -9.085 -34.973 1.00 61.22 76 ILE A O 1
ATOM 620 N N . GLN A 1 77 ? 10.434 -10.446 -36.750 1.00 57.00 77 GLN A N 1
ATOM 621 C CA . GLN A 1 77 ? 9.304 -11.297 -36.362 1.00 57.00 77 GLN A CA 1
ATOM 622 C C . GLN A 1 77 ? 9.812 -12.382 -35.407 1.00 57.00 77 GLN A C 1
ATOM 624 O O . GLN A 1 77 ? 10.248 -13.446 -35.845 1.00 57.00 77 GLN A O 1
ATOM 629 N N . THR A 1 78 ? 9.782 -12.097 -34.109 1.00 60.81 78 THR A N 1
ATOM 630 C CA . THR A 1 78 ? 10.024 -13.094 -33.058 1.00 60.81 78 THR A CA 1
ATOM 631 C C . THR A 1 78 ? 8.733 -13.298 -32.274 1.00 60.81 78 THR A C 1
ATOM 633 O O . THR A 1 78 ? 8.104 -12.325 -31.872 1.00 60.81 78 THR A O 1
ATOM 636 N N . ASP A 1 79 ? 8.365 -14.553 -32.013 1.00 63.69 79 ASP A N 1
ATOM 637 C CA . ASP A 1 79 ? 7.228 -14.923 -31.146 1.00 63.69 79 ASP A CA 1
ATOM 638 C C . ASP A 1 79 ? 7.519 -14.701 -29.642 1.00 63.69 79 ASP A C 1
ATOM 640 O O . ASP A 1 79 ? 6.658 -14.895 -28.783 1.00 63.69 79 ASP A O 1
ATOM 644 N N . GLU A 1 80 ? 8.748 -14.304 -29.293 1.00 66.69 80 GLU A N 1
ATOM 645 C CA . GLU A 1 80 ? 9.171 -14.070 -27.914 1.00 66.69 80 GLU A CA 1
ATOM 646 C C . GLU A 1 80 ? 8.873 -12.636 -27.463 1.00 66.69 80 GLU A C 1
ATOM 648 O O . GLU A 1 80 ? 9.375 -11.656 -28.014 1.00 66.69 80 GLU A O 1
ATOM 653 N N . ILE A 1 81 ? 8.080 -12.521 -26.396 1.00 71.25 81 ILE A N 1
ATOM 654 C CA . ILE A 1 81 ? 7.772 -11.248 -25.743 1.00 71.25 81 ILE A CA 1
ATOM 655 C C . ILE A 1 81 ? 8.925 -10.886 -24.803 1.00 71.25 81 ILE A C 1
ATOM 657 O O . ILE A 1 81 ? 9.094 -11.490 -23.738 1.00 71.25 81 ILE A O 1
ATOM 661 N N . PHE A 1 82 ? 9.689 -9.859 -25.162 1.00 74.50 82 PHE A N 1
ATOM 662 C CA . PHE A 1 82 ? 10.690 -9.275 -24.272 1.00 74.50 82 PHE A CA 1
ATOM 663 C C . PHE A 1 82 ? 10.010 -8.392 -23.217 1.00 74.50 82 PHE A C 1
ATOM 665 O O . PHE A 1 82 ? 9.014 -7.724 -23.487 1.00 74.50 82 PHE A O 1
ATOM 672 N N . TYR A 1 83 ? 10.533 -8.385 -21.991 1.00 77.88 83 TYR A N 1
ATOM 673 C CA . TYR A 1 83 ? 10.022 -7.552 -20.898 1.00 77.88 83 TYR A CA 1
ATOM 674 C C . TYR A 1 83 ? 11.075 -6.540 -20.467 1.00 77.88 83 TYR A C 1
ATOM 676 O O . TYR A 1 83 ? 12.261 -6.864 -20.417 1.00 77.88 83 TYR A O 1
ATOM 684 N N . ASP A 1 84 ? 10.626 -5.343 -20.103 1.00 77.75 84 ASP A N 1
ATOM 685 C CA . ASP A 1 84 ? 11.484 -4.325 -19.509 1.00 77.75 84 ASP A CA 1
ATOM 686 C C . ASP A 1 84 ? 12.063 -4.831 -18.171 1.00 77.75 84 ASP A C 1
ATOM 688 O O . ASP A 1 84 ? 11.412 -5.562 -17.412 1.00 77.75 84 ASP A O 1
ATOM 692 N N . ASN A 1 85 ? 13.307 -4.448 -17.880 1.00 78.44 85 ASN A N 1
ATOM 693 C CA . ASN A 1 85 ? 13.942 -4.699 -16.588 1.00 78.44 85 ASN A CA 1
ATOM 694 C C . ASN A 1 85 ? 13.370 -3.797 -15.492 1.00 78.44 85 ASN A C 1
ATOM 696 O O . ASN A 1 85 ? 13.471 -4.137 -14.309 1.00 78.44 85 ASN A O 1
ATOM 700 N N . LYS A 1 86 ? 12.754 -2.673 -15.869 1.00 78.94 86 LYS A N 1
ATOM 701 C CA . LYS A 1 86 ? 12.064 -1.796 -14.931 1.00 78.94 86 LYS A CA 1
ATOM 702 C C . LYS A 1 86 ? 10.835 -2.493 -14.347 1.00 78.94 86 LYS A C 1
ATOM 704 O O . LYS A 1 86 ? 9.959 -2.982 -15.061 1.00 78.94 86 LYS A O 1
ATOM 709 N N . VAL A 1 87 ? 10.779 -2.522 -13.020 1.00 82.25 87 VAL A N 1
ATOM 710 C CA . VAL A 1 87 ? 9.619 -2.989 -12.264 1.00 82.25 87 VAL A CA 1
ATOM 711 C C . VAL A 1 87 ? 8.776 -1.768 -11.910 1.00 82.25 87 VAL A C 1
ATOM 713 O O . VAL A 1 87 ? 9.294 -0.809 -11.345 1.00 82.25 87 VAL A O 1
ATOM 716 N N . THR A 1 88 ? 7.495 -1.793 -12.266 1.00 83.75 88 THR A N 1
ATOM 717 C CA . THR A 1 88 ? 6.544 -0.703 -12.012 1.00 83.75 88 THR A CA 1
ATOM 718 C C . THR A 1 88 ? 5.489 -1.189 -11.026 1.00 83.75 88 THR A C 1
ATOM 720 O O . THR A 1 88 ? 4.964 -2.293 -11.204 1.00 83.75 88 THR A O 1
ATOM 723 N N . SER A 1 89 ? 5.182 -0.395 -9.995 1.00 86.25 89 SER A N 1
ATOM 724 C CA . SER A 1 89 ? 4.068 -0.690 -9.090 1.00 86.25 89 SER A CA 1
ATOM 725 C C . SER A 1 89 ? 2.737 -0.227 -9.683 1.00 86.25 89 SER A C 1
ATOM 727 O O . SER A 1 89 ? 2.675 0.670 -10.529 1.00 86.25 89 SER A O 1
ATOM 729 N N . PHE A 1 90 ? 1.634 -0.835 -9.253 1.00 85.56 90 PHE A N 1
ATOM 730 C CA . PHE A 1 90 ? 0.301 -0.399 -9.666 1.00 85.56 90 PHE A CA 1
ATOM 731 C C . PHE A 1 90 ? -0.008 1.016 -9.169 1.00 85.56 90 PHE A C 1
ATOM 733 O O . PHE A 1 90 ? -0.615 1.807 -9.893 1.00 85.56 90 PHE A O 1
ATOM 740 N N . PHE A 1 91 ? 0.462 1.356 -7.967 1.00 86.50 91 PHE A N 1
ATOM 741 C CA . PHE A 1 91 ? 0.358 2.710 -7.438 1.00 86.50 91 PHE A CA 1
ATOM 742 C C . PHE A 1 91 ? 1.066 3.744 -8.332 1.00 86.50 91 PHE A C 1
ATOM 744 O O . PHE A 1 91 ? 0.482 4.788 -8.615 1.00 86.50 91 PHE A O 1
ATOM 751 N N . ASP A 1 92 ? 2.248 3.431 -8.870 1.00 83.75 92 ASP A N 1
ATOM 752 C CA . ASP A 1 92 ? 2.976 4.317 -9.794 1.00 83.75 92 ASP A CA 1
ATOM 753 C C . ASP A 1 92 ? 2.217 4.559 -11.116 1.00 83.75 92 ASP A C 1
ATOM 755 O O . ASP A 1 92 ? 2.244 5.647 -11.693 1.00 83.75 92 ASP A O 1
ATOM 759 N N . VAL A 1 93 ? 1.441 3.575 -11.583 1.00 85.19 93 VAL A N 1
ATOM 760 C CA . VAL A 1 93 ? 0.557 3.775 -12.746 1.00 85.19 93 VAL A CA 1
ATOM 761 C C . VAL A 1 93 ? -0.601 4.716 -12.432 1.00 85.19 93 VAL A C 1
ATOM 763 O O . VAL A 1 93 ? -0.940 5.554 -13.270 1.00 85.19 93 VAL A O 1
ATOM 766 N N . LE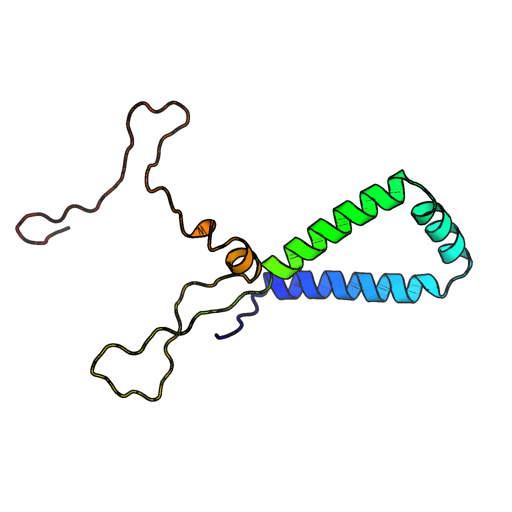U A 1 94 ? -1.183 4.629 -11.233 1.00 85.69 94 LEU A N 1
ATOM 767 C CA . LEU A 1 94 ? -2.238 5.552 -10.804 1.00 85.69 94 LEU A CA 1
ATOM 768 C C . LEU A 1 94 ? -1.725 6.990 -10.660 1.00 85.69 94 LEU A C 1
ATOM 770 O O . LEU A 1 94 ? -2.451 7.929 -10.985 1.00 85.69 94 LEU A O 1
ATOM 774 N N . THR A 1 95 ? -0.477 7.173 -10.223 1.00 84.75 95 THR A N 1
ATOM 775 C CA . THR A 1 95 ? 0.160 8.496 -10.099 1.00 84.75 95 THR A CA 1
ATOM 776 C C . THR A 1 95 ? 0.771 9.006 -11.409 1.00 84.75 95 THR A C 1
ATOM 778 O O . THR A 1 95 ? 1.467 10.022 -11.406 1.00 84.75 95 THR A O 1
ATOM 781 N N . GLN A 1 96 ? 0.472 8.350 -12.537 1.00 81.31 96 GLN A N 1
ATOM 782 C CA . GLN A 1 96 ? 0.942 8.713 -13.879 1.00 81.31 96 GLN A CA 1
ATOM 783 C C . GLN A 1 96 ? 2.473 8.734 -14.013 1.00 81.31 96 GLN A C 1
ATOM 785 O O . GLN A 1 96 ? 3.022 9.559 -14.746 1.00 81.31 96 GLN A O 1
ATOM 790 N N . GLY A 1 97 ? 3.171 7.829 -13.322 1.00 70.25 97 GLY A N 1
ATOM 791 C CA . GLY A 1 97 ? 4.627 7.731 -13.399 1.00 70.25 97 GLY A CA 1
ATOM 792 C C . GLY A 1 97 ? 5.302 8.982 -12.854 1.00 70.25 97 GLY A C 1
ATOM 793 O O . GLY A 1 97 ? 6.254 9.486 -13.446 1.00 70.25 97 GLY A O 1
ATOM 794 N N . MET A 1 98 ? 4.809 9.528 -11.738 1.00 70.25 98 MET A N 1
ATOM 795 C CA . MET A 1 98 ? 5.472 10.651 -11.071 1.00 70.25 98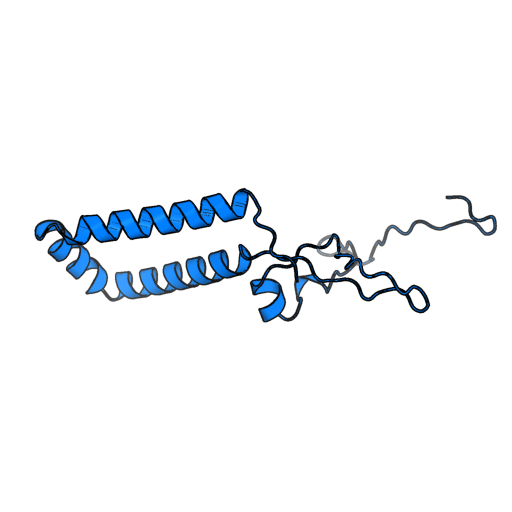 MET A CA 1
ATOM 796 C C . MET A 1 98 ? 6.951 10.322 -10.774 1.00 70.25 98 MET A C 1
ATOM 798 O O . MET A 1 98 ? 7.791 11.219 -10.835 1.00 70.25 98 MET A O 1
ATOM 802 N N . GLY A 1 99 ? 7.284 9.037 -10.573 1.00 66.06 99 GLY A N 1
ATOM 803 C CA . GLY A 1 99 ? 8.658 8.537 -10.448 1.00 66.06 99 GLY A CA 1
ATOM 804 C C . GLY A 1 99 ? 9.511 8.584 -11.728 1.00 66.06 99 GLY A C 1
ATOM 805 O O . GLY A 1 99 ? 10.735 8.504 -11.643 1.00 66.06 99 GLY A O 1
ATOM 806 N N . ASP A 1 100 ? 8.911 8.769 -12.907 1.00 68.06 100 ASP A N 1
ATOM 807 C CA . ASP A 1 100 ? 9.628 8.859 -14.191 1.00 68.06 100 ASP A CA 1
ATOM 808 C C . ASP A 1 100 ? 10.225 10.252 -14.427 1.00 68.06 100 ASP A C 1
ATOM 810 O O . ASP A 1 100 ? 11.095 10.435 -15.283 1.00 68.06 100 ASP A O 1
ATOM 814 N N . ARG A 1 101 ? 9.798 11.242 -13.636 1.00 67.81 101 ARG A N 1
ATOM 815 C CA . ARG A 1 101 ? 10.301 12.619 -13.666 1.00 67.81 101 ARG A CA 1
ATOM 816 C C . ARG A 1 101 ? 11.583 12.739 -12.846 1.00 67.81 101 ARG A C 1
ATOM 818 O O . ARG A 1 101 ? 11.626 13.408 -11.819 1.00 67.81 101 ARG A O 1
ATOM 825 N N . PHE A 1 102 ? 12.636 12.068 -13.298 1.00 63.56 102 PHE A N 1
ATOM 826 C CA . PHE A 1 102 ? 13.942 12.161 -12.655 1.00 63.56 102 PHE A CA 1
ATOM 827 C C . PHE A 1 102 ? 14.609 13.496 -13.012 1.00 63.56 102 PHE A C 1
ATOM 829 O O . PHE A 1 102 ? 15.099 13.683 -14.130 1.00 63.56 102 PHE A O 1
ATOM 836 N N . GLU A 1 103 ? 14.654 14.435 -12.068 1.00 64.69 103 GLU A N 1
ATOM 837 C CA . GLU A 1 103 ? 15.505 15.616 -12.201 1.00 64.69 103 GLU A CA 1
ATOM 838 C C . GLU A 1 103 ? 16.969 15.182 -12.060 1.00 64.69 103 GLU A C 1
ATOM 840 O O . GLU A 1 103 ? 17.411 14.710 -11.016 1.00 64.69 103 GLU A O 1
ATOM 845 N N . ARG A 1 104 ? 17.745 15.308 -13.142 1.00 59.69 104 ARG A N 1
ATOM 846 C CA . ARG A 1 104 ? 19.175 14.934 -13.172 1.00 59.69 104 ARG A CA 1
ATOM 847 C C . ARG A 1 104 ? 20.085 15.900 -12.413 1.00 59.69 104 ARG A C 1
ATOM 849 O O . ARG A 1 104 ? 21.290 15.671 -12.307 1.00 59.69 104 ARG A O 1
ATOM 856 N N . THR A 1 105 ? 19.521 16.993 -11.924 1.00 61.50 105 THR A N 1
ATOM 857 C CA . THR A 1 105 ? 20.249 18.072 -11.280 1.00 61.50 105 THR A CA 1
ATOM 858 C C . THR A 1 105 ? 20.510 17.717 -9.824 1.00 61.50 105 THR A C 1
ATOM 860 O O . THR A 1 105 ? 19.632 17.835 -8.975 1.00 61.50 105 THR A O 1
ATOM 863 N N . TYR A 1 106 ? 21.742 17.314 -9.512 1.00 57.31 106 TYR A N 1
ATOM 864 C CA . TYR A 1 106 ? 22.198 17.258 -8.126 1.00 57.31 106 TYR A CA 1
ATOM 865 C C . TYR A 1 106 ? 22.525 18.683 -7.674 1.00 57.31 106 TYR A C 1
ATOM 867 O O . TYR A 1 106 ? 23.644 19.169 -7.843 1.00 57.31 106 TYR A O 1
ATOM 875 N N . SER A 1 107 ? 21.538 19.378 -7.122 1.00 63.44 107 SER A N 1
ATOM 876 C CA . SER A 1 107 ? 21.755 20.607 -6.362 1.00 63.44 107 SER A CA 1
ATOM 877 C C . SER A 1 107 ? 21.621 20.286 -4.877 1.00 63.44 107 SER A C 1
ATOM 879 O O . SER A 1 107 ? 20.557 19.868 -4.424 1.00 63.44 107 SER A O 1
ATOM 881 N N . ALA A 1 108 ? 22.696 20.479 -4.108 1.00 62.84 108 ALA A N 1
ATOM 882 C CA . ALA A 1 108 ? 22.589 20.543 -2.652 1.00 62.84 108 ALA A CA 1
ATOM 883 C C . ALA A 1 108 ? 21.589 21.658 -2.272 1.00 62.84 108 ALA A C 1
ATOM 885 O O . ALA A 1 108 ? 21.454 22.620 -3.037 1.00 62.84 108 ALA A O 1
ATOM 886 N N . PRO A 1 109 ? 20.881 21.571 -1.129 1.00 65.88 109 PRO A N 1
ATOM 887 C CA . PRO A 1 109 ? 20.010 22.661 -0.695 1.00 65.88 109 PRO A CA 1
ATOM 888 C C . PRO A 1 109 ? 20.799 23.985 -0.701 1.00 65.88 109 PRO A C 1
ATOM 890 O O . PRO A 1 109 ? 21.873 24.060 -0.110 1.00 65.88 109 PRO A O 1
ATOM 893 N N . PHE A 1 110 ? 20.278 24.995 -1.412 1.00 64.94 110 PHE A N 1
ATOM 894 C CA . PHE A 1 110 ? 20.903 26.308 -1.685 1.00 64.94 110 PHE A CA 1
ATOM 895 C C . PHE A 1 110 ? 22.067 26.357 -2.695 1.00 64.94 110 PHE A C 1
ATOM 897 O O . PHE A 1 110 ? 22.767 27.369 -2.773 1.00 64.94 110 PHE A O 1
ATOM 904 N N . ALA A 1 111 ? 22.283 25.326 -3.512 1.00 72.12 111 ALA A N 1
ATOM 905 C CA . ALA A 1 111 ? 23.269 25.406 -4.587 1.00 72.12 111 ALA A CA 1
ATOM 906 C C . ALA A 1 111 ? 22.806 26.374 -5.695 1.00 72.12 111 ALA A C 1
ATOM 908 O O . ALA A 1 111 ? 21.771 26.168 -6.323 1.00 72.12 111 ALA A O 1
ATOM 909 N N . LEU A 1 112 ? 23.605 27.409 -5.969 1.00 69.44 112 LEU A N 1
ATOM 910 C CA . LEU A 1 112 ? 23.390 28.342 -7.089 1.00 69.44 112 LEU A CA 1
ATOM 911 C C . LEU A 1 112 ? 23.755 27.736 -8.456 1.00 69.44 112 LEU A C 1
ATOM 913 O O . LEU A 1 112 ? 23.458 28.321 -9.493 1.00 69.44 112 LEU A O 1
ATOM 917 N N . LEU A 1 113 ? 24.426 26.582 -8.461 1.00 65.56 113 LEU A N 1
ATOM 918 C CA . LEU A 1 113 ? 24.931 25.911 -9.653 1.00 65.56 113 LEU A CA 1
ATOM 919 C C . LEU A 1 113 ? 24.494 24.446 -9.636 1.00 65.56 113 LEU A C 1
ATOM 921 O O . LEU A 1 113 ? 24.721 23.730 -8.660 1.00 65.56 113 LEU A O 1
ATOM 925 N N . SER A 1 114 ? 23.887 24.002 -10.733 1.00 64.69 114 SER A N 1
ATOM 926 C CA . SER A 1 114 ? 23.549 22.601 -10.979 1.00 64.69 114 SER A CA 1
ATOM 927 C C . SER A 1 114 ? 24.791 21.835 -11.427 1.00 64.69 114 SER A C 1
ATOM 929 O O . SER A 1 114 ? 25.399 22.200 -12.437 1.00 64.69 114 SER A O 1
ATOM 931 N N . PHE A 1 115 ? 25.150 20.756 -10.732 1.00 63.81 115 PHE A N 1
ATOM 932 C CA . PHE A 1 115 ? 26.194 19.842 -11.193 1.00 63.81 115 PHE A CA 1
ATOM 933 C C . PHE A 1 115 ? 25.558 18.565 -11.757 1.00 63.81 115 PHE A C 1
ATOM 935 O O . PHE A 1 115 ? 24.871 17.836 -11.043 1.00 63.81 115 PHE A O 1
ATOM 942 N N . GLU A 1 116 ? 25.792 18.280 -13.041 1.00 66.94 116 GLU A N 1
ATOM 943 C CA . GLU A 1 116 ? 25.400 17.023 -13.690 1.00 66.94 116 GLU A CA 1
ATOM 944 C C . GLU A 1 116 ? 26.669 16.293 -14.153 1.00 66.94 116 GLU A C 1
ATOM 946 O O . GLU A 1 116 ? 27.392 16.765 -15.032 1.00 66.94 116 GLU A O 1
ATOM 951 N N . LYS A 1 117 ? 26.957 15.125 -13.568 1.00 67.50 117 LYS A N 1
ATOM 952 C CA . LYS A 1 117 ? 28.096 14.298 -13.981 1.00 67.50 117 LYS A CA 1
ATOM 953 C C . LYS A 1 117 ? 27.739 13.559 -15.274 1.00 67.50 117 LYS A C 1
ATOM 955 O O . LYS A 1 117 ? 27.080 12.522 -15.232 1.00 67.50 117 LYS A O 1
ATOM 960 N N . LYS A 1 118 ? 28.167 14.089 -16.423 1.00 65.94 118 LYS A N 1
ATOM 961 C CA . LYS A 1 118 ? 28.066 13.409 -17.726 1.00 65.94 118 LYS A CA 1
ATOM 962 C C . LYS A 1 118 ? 29.383 12.724 -18.068 1.00 65.94 118 LYS A C 1
ATOM 964 O O . LYS A 1 118 ? 30.446 13.316 -17.907 1.00 65.94 118 LYS A O 1
ATOM 969 N N . ASN A 1 119 ? 29.305 11.498 -18.580 1.00 74.38 119 ASN A N 1
ATOM 970 C CA . ASN A 1 119 ? 30.435 10.888 -19.275 1.00 74.38 119 ASN A CA 1
ATOM 971 C C . ASN A 1 119 ? 30.573 11.605 -20.622 1.00 74.38 119 ASN A C 1
ATOM 973 O O . ASN A 1 119 ? 29.687 11.493 -21.470 1.00 74.38 119 ASN A O 1
ATOM 977 N N . MET A 1 120 ? 31.639 12.382 -20.789 1.00 69.75 120 MET A N 1
ATOM 978 C CA . MET A 1 120 ? 31.982 12.994 -22.069 1.00 69.75 120 MET A CA 1
ATOM 979 C C . MET A 1 120 ? 32.922 12.043 -22.798 1.00 69.75 120 MET A C 1
ATOM 981 O O . MET A 1 120 ? 33.933 11.639 -22.236 1.00 69.75 120 MET A O 1
ATOM 985 N N . LYS A 1 121 ? 32.568 11.662 -24.025 1.00 72.00 121 LYS A N 1
ATOM 986 C CA . LYS A 1 121 ? 33.501 10.978 -24.921 1.00 72.00 121 LYS A CA 1
ATOM 987 C C . LYS A 1 121 ? 34.290 12.034 -25.679 1.00 72.00 121 LYS A C 1
ATOM 989 O O . LYS A 1 121 ? 33.697 12.996 -26.162 1.00 72.00 121 LYS A O 1
ATOM 994 N N . ASP A 1 122 ? 35.597 11.836 -25.775 1.00 76.12 122 ASP A N 1
ATOM 995 C CA . ASP A 1 122 ? 36.466 12.645 -26.633 1.00 76.12 122 ASP A CA 1
ATOM 996 C C . ASP A 1 122 ? 36.104 12.439 -28.123 1.00 76.12 122 ASP A C 1
ATOM 998 O O . ASP A 1 122 ? 35.407 11.474 -28.459 1.00 76.12 122 ASP A O 1
ATOM 1002 N N . GLU A 1 123 ? 36.589 13.285 -29.037 1.00 71.75 123 GLU A N 1
ATOM 1003 C CA . GLU A 1 123 ? 36.316 13.201 -30.491 1.00 71.75 123 GLU A CA 1
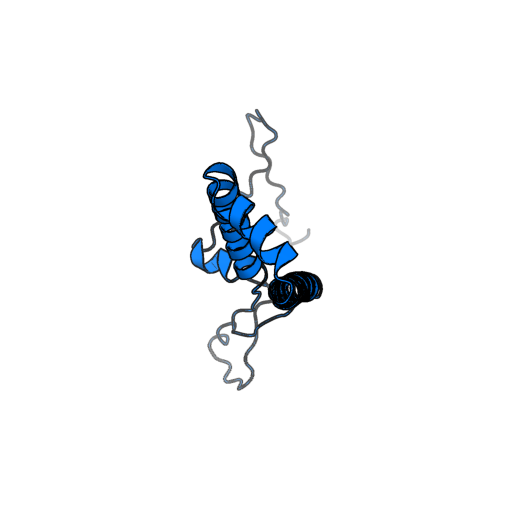ATOM 1004 C C . GLU A 1 123 ? 36.712 11.836 -31.100 1.00 71.75 123 GLU A C 1
ATOM 1006 O O . GLU A 1 123 ? 36.194 11.418 -32.135 1.00 71.75 123 GLU A O 1
ATOM 1011 N N . LEU A 1 124 ? 37.585 11.094 -30.409 1.00 70.94 124 LEU A N 1
ATOM 1012 C CA . LEU A 1 124 ? 38.036 9.737 -30.737 1.00 70.94 124 LEU A CA 1
ATOM 1013 C C . LEU A 1 124 ? 37.229 8.615 -30.046 1.00 70.94 124 LEU A C 1
ATOM 1015 O O . LEU A 1 124 ? 37.617 7.446 -30.110 1.00 70.94 124 LEU A O 1
ATOM 1019 N N . GLY A 1 125 ? 36.133 8.941 -29.356 1.00 62.25 125 GLY A N 1
ATOM 1020 C CA . GLY A 1 125 ? 35.192 7.980 -28.771 1.00 62.25 125 GLY A CA 1
ATOM 1021 C C . GLY A 1 125 ? 35.680 7.236 -27.522 1.00 62.25 125 GLY A C 1
ATOM 1022 O O . GLY A 1 125 ? 35.071 6.230 -27.147 1.00 62.25 125 GLY A O 1
ATOM 1023 N N . ARG A 1 126 ? 36.758 7.700 -26.880 1.00 59.53 126 ARG A N 1
ATOM 1024 C CA . ARG A 1 126 ? 37.309 7.112 -25.645 1.00 59.53 126 ARG A CA 1
ATOM 1025 C C . ARG A 1 126 ? 36.641 7.740 -24.416 1.00 59.53 126 ARG A C 1
ATOM 1027 O O . ARG A 1 126 ? 36.280 8.915 -24.461 1.00 59.53 126 ARG A O 1
ATOM 1034 N N . ASN A 1 127 ? 36.431 6.926 -23.378 1.00 58.19 127 ASN A N 1
ATOM 1035 C CA . ASN A 1 127 ? 35.837 7.343 -22.101 1.00 58.19 127 ASN A CA 1
ATOM 1036 C C . ASN A 1 127 ? 36.866 8.011 -21.189 1.00 58.19 127 ASN A C 1
ATOM 1038 O O . ASN A 1 127 ? 38.046 7.600 -21.267 1.00 58.19 127 ASN A O 1
#

Nearest PDB structures (foldseek):
  5xxu-assembly1_V  TM=4.096E-01  e=3.962E+00  Toxoplasma gondii

pLDDT: mean 79.77, std 11.15, range [57.0, 96.06]

Solvent-accessible surface area (backbone atoms only — not comparable to full-atom values): 7660 Å² total; per-residue (Å²): 112,45,79,47,87,49,74,70,34,54,52,53,53,47,50,52,51,50,50,53,53,50,54,62,55,48,62,75,39,70,72,50,42,56,57,51,49,54,45,64,68,34,70,68,43,44,53,53,51,53,52,51,51,50,53,50,52,52,53,56,36,46,48,42,31,28,23,47,64,48,80,73,61,92,91,58,96,62,96,70,83,48,62,46,90,61,75,44,30,50,42,42,59,75,58,69,42,63,81,72,69,71,76,73,60,58,49,60,93,89,52,94,59,75,50,65,95,70,91,66,61,49,101,84,69,48,122

Sequence (127 aa):
MKPVLLWSDALIFMLVLALIVFFYKLREDPLNRERWAQVFSSRLGMVAFTVILTYVGIALLDSLHFRRALDAPEGIQTDEIFYDNKVTSFFDVLTQGMGDRFERTYSAPFALLSFEKKNMKDELGRN